Protein AF-A0A1J3JCW3-F1 (afdb_monomer)

Sequence (94 aa):
GGISRRISKVISVMQSFGIQQIITDGGYMQPLHDRQREMRHTFSEDNESHLVGLEEKVKTVVGYLVEEEDTVQVVSITGMGGVGKTTLARQVFN

Foldseek 3Di:
DVVVVVVVVVVVVCVVVVNDDPPDDDDPDPDPVVVVVVVVPDPPPPDPPPDPDCVVVLVVVLVQCPPPDPDDGDDDQDDDPPPCSVVSVVVNPD

Secondary structure (DSSP, 8-state):
-HHHHHHHHHHHHHHHTT-----SSS----SHHHHHHHHT----S--GGG--S-HHHHHHHHHHHHS--SS--------STTSSHHHHHHHHH-

Structure (mmCIF, N/CA/C/O backbone):
data_AF-A0A1J3JCW3-F1
#
_entry.id   AF-A0A1J3JCW3-F1
#
loop_
_atom_site.group_PDB
_atom_site.id
_atom_site.type_symbol
_atom_site.label_atom_id
_atom_site.label_alt_id
_atom_site.label_comp_id
_atom_site.label_asym_id
_atom_site.label_entity_id
_atom_site.label_seq_id
_atom_site.pdbx_PDB_ins_code
_atom_site.Cartn_x
_atom_site.Cartn_y
_atom_site.Cartn_z
_atom_site.occupancy
_atom_site.B_iso_or_equiv
_atom_site.auth_seq_id
_atom_site.auth_comp_id
_atom_site.auth_asym_id
_atom_site.auth_atom_id
_atom_site.pdbx_PDB_model_num
ATOM 1 N N . GLY A 1 1 ? -8.792 -6.077 -55.271 1.00 59.75 1 GLY A N 1
ATOM 2 C CA . GLY A 1 1 ? -8.527 -4.641 -55.022 1.00 59.75 1 GLY A CA 1
ATOM 3 C C . GLY A 1 1 ? -7.262 -4.457 -54.195 1.00 59.75 1 GLY A C 1
ATOM 4 O O . GLY A 1 1 ? -6.918 -5.349 -53.429 1.00 59.75 1 GLY A O 1
ATOM 5 N N . GLY A 1 2 ? -6.546 -3.338 -54.356 1.00 83.56 2 GLY A N 1
ATOM 6 C CA . GLY A 1 2 ? -5.227 -3.108 -53.735 1.00 83.56 2 GLY A CA 1
ATOM 7 C C . GLY A 1 2 ? -5.208 -3.097 -52.198 1.00 83.56 2 GLY A C 1
ATOM 8 O O . GLY A 1 2 ? -4.221 -3.519 -51.604 1.00 83.56 2 GLY A O 1
ATOM 9 N N . ILE A 1 3 ? -6.310 -2.698 -51.554 1.00 87.19 3 ILE A N 1
ATOM 10 C CA . ILE A 1 3 ? -6.433 -2.652 -50.086 1.00 87.19 3 ILE A CA 1
ATOM 11 C C . ILE A 1 3 ? -6.357 -4.055 -49.471 1.00 87.19 3 ILE A C 1
ATOM 13 O O . ILE A 1 3 ? -5.564 -4.283 -48.565 1.00 87.19 3 ILE A O 1
ATOM 17 N N . SER A 1 4 ? -7.101 -5.019 -50.020 1.00 84.69 4 SER A N 1
ATOM 18 C CA . SER A 1 4 ? -7.093 -6.408 -49.537 1.00 84.69 4 SER A CA 1
ATOM 19 C C . SER A 1 4 ? -5.689 -7.025 -49.596 1.00 84.69 4 SER A C 1
ATOM 21 O O . SER A 1 4 ? -5.247 -7.622 -48.622 1.00 84.69 4 SER A O 1
ATOM 23 N N . ARG A 1 5 ? -4.922 -6.766 -50.668 1.00 92.62 5 ARG A N 1
ATOM 24 C CA . ARG A 1 5 ? -3.520 -7.213 -50.772 1.00 92.62 5 ARG A CA 1
ATOM 25 C C . ARG A 1 5 ? -2.624 -6.632 -49.677 1.00 92.62 5 ARG A C 1
ATOM 27 O O . ARG A 1 5 ? -1.771 -7.340 -49.150 1.00 92.62 5 ARG A O 1
ATOM 34 N N . ARG A 1 6 ? -2.803 -5.352 -49.335 1.00 90.62 6 ARG A N 1
ATOM 35 C CA . ARG A 1 6 ? -2.036 -4.703 -48.260 1.00 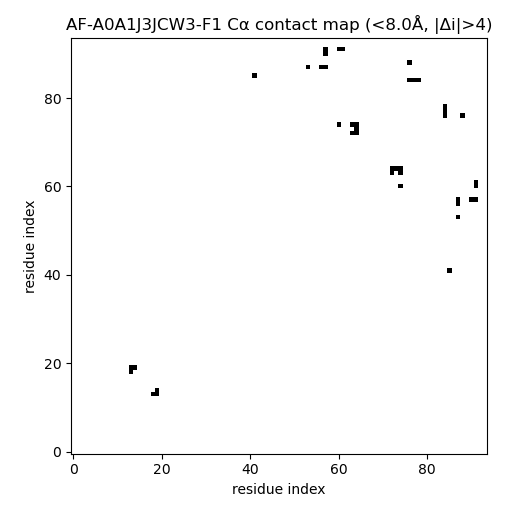90.62 6 ARG A CA 1
ATOM 36 C C . ARG A 1 6 ? -2.384 -5.295 -46.895 1.00 90.62 6 ARG A C 1
ATOM 38 O O . ARG A 1 6 ? -1.470 -5.583 -46.131 1.00 90.62 6 ARG A O 1
ATOM 45 N N . ILE A 1 7 ? -3.669 -5.532 -46.629 1.00 86.56 7 ILE A N 1
ATOM 46 C CA . ILE A 1 7 ? -4.145 -6.139 -45.377 1.00 86.56 7 ILE A CA 1
ATOM 47 C C . ILE A 1 7 ? -3.593 -7.562 -45.222 1.00 86.56 7 ILE A C 1
ATOM 49 O O . ILE A 1 7 ? -2.983 -7.868 -44.200 1.00 86.56 7 ILE A O 1
ATOM 53 N N . SER A 1 8 ? -3.698 -8.404 -46.254 1.00 85.75 8 SER A N 1
ATOM 54 C CA . SER A 1 8 ? -3.155 -9.769 -46.213 1.00 85.75 8 SER A CA 1
ATOM 55 C C . SER A 1 8 ? -1.641 -9.795 -45.981 1.00 85.75 8 SER A C 1
ATOM 57 O O . SER A 1 8 ? -1.149 -10.647 -45.244 1.00 85.75 8 SER A O 1
ATOM 59 N N . LYS A 1 9 ? -0.896 -8.839 -46.559 1.00 92.12 9 LYS A N 1
ATOM 60 C CA . LYS A 1 9 ? 0.554 -8.729 -46.347 1.00 92.12 9 LYS A CA 1
ATOM 61 C C . LYS A 1 9 ? 0.899 -8.404 -44.892 1.00 92.12 9 LYS A C 1
ATOM 63 O O . LYS A 1 9 ? 1.807 -9.016 -44.342 1.00 92.12 9 LYS A O 1
ATOM 68 N N . VAL A 1 10 ? 0.175 -7.476 -44.268 1.00 88.00 10 VAL A N 1
ATOM 69 C CA . VAL A 1 10 ? 0.390 -7.114 -42.857 1.00 88.00 10 VAL A CA 1
ATOM 70 C C . VAL A 1 10 ? 0.080 -8.297 -41.935 1.00 88.00 10 VAL A C 1
ATOM 72 O O . VAL A 1 10 ? 0.899 -8.620 -41.080 1.00 88.00 10 VAL A O 1
ATOM 75 N N . ILE A 1 11 ? -1.035 -9.000 -42.163 1.00 84.38 11 ILE A N 1
ATOM 76 C CA . ILE A 1 11 ? -1.427 -10.175 -41.365 1.00 84.38 11 ILE A CA 1
ATOM 77 C C .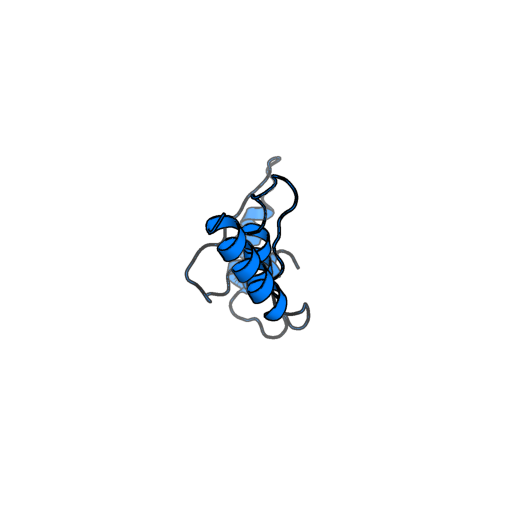 ILE A 1 11 ? -0.350 -11.268 -41.414 1.00 84.38 11 ILE A C 1
ATOM 79 O O . ILE A 1 11 ? 0.034 -11.797 -40.373 1.00 84.38 11 ILE A O 1
ATOM 83 N N . SER A 1 12 ? 0.177 -11.568 -42.605 1.00 84.44 12 SER A N 1
ATOM 84 C CA . SER A 1 12 ? 1.224 -12.582 -42.784 1.00 84.44 12 SER A CA 1
ATOM 85 C C . SER A 1 12 ? 2.516 -12.224 -42.041 1.00 84.44 12 SER A C 1
ATOM 87 O O . SER A 1 12 ? 3.113 -13.081 -41.390 1.00 84.44 12 SER A O 1
ATOM 89 N N . VAL A 1 13 ? 2.918 -10.949 -42.073 1.00 89.25 13 VAL A N 1
ATOM 90 C CA . VAL A 1 13 ? 4.099 -10.476 -41.340 1.00 89.25 13 VAL A CA 1
ATOM 91 C C . VAL A 1 13 ? 3.887 -10.605 -39.831 1.00 89.25 13 VAL A C 1
ATOM 93 O O . VAL A 1 13 ? 4.742 -11.159 -39.145 1.00 89.25 13 VAL A O 1
ATOM 96 N N . MET A 1 14 ? 2.739 -10.175 -39.308 1.00 84.75 14 MET A N 1
ATOM 97 C CA . MET A 1 14 ? 2.427 -10.276 -37.876 1.00 84.75 14 MET A CA 1
ATOM 98 C C . MET A 1 14 ? 2.508 -11.722 -37.366 1.00 84.75 14 MET A C 1
ATOM 100 O O . MET A 1 14 ? 3.099 -11.964 -36.316 1.00 84.75 14 MET A O 1
ATOM 104 N N . GLN A 1 15 ? 2.004 -12.687 -38.143 1.00 79.12 15 GLN A N 1
ATOM 105 C CA . GLN A 1 15 ? 2.107 -14.112 -37.811 1.00 79.12 15 GLN A CA 1
ATOM 106 C C . GLN A 1 15 ? 3.557 -14.607 -37.789 1.00 79.12 15 GLN A C 1
ATOM 108 O O . GLN A 1 15 ? 3.932 -15.334 -36.873 1.00 79.12 15 GLN A O 1
ATOM 113 N N . SER A 1 16 ? 4.386 -14.188 -38.753 1.00 85.94 16 SER A N 1
ATOM 114 C CA . SER A 1 16 ? 5.801 -14.592 -38.804 1.00 85.94 16 SER A CA 1
ATOM 115 C C . SER A 1 16 ? 6.610 -14.121 -37.590 1.00 85.94 16 SER A C 1
ATOM 117 O O . SER A 1 16 ? 7.548 -14.795 -37.178 1.00 85.94 16 SER A O 1
ATOM 119 N N . PHE A 1 17 ? 6.209 -13.002 -36.979 1.00 84.25 17 PHE A N 1
ATOM 120 C CA . PHE A 1 17 ? 6.804 -12.474 -35.751 1.00 84.25 17 PHE A CA 1
ATOM 121 C C . PHE A 1 17 ? 6.150 -13.021 -34.468 1.00 84.25 17 PHE A C 1
ATOM 123 O O . PHE A 1 17 ? 6.456 -12.541 -33.380 1.00 84.25 17 PHE A O 1
ATOM 130 N N . GLY A 1 18 ? 5.242 -13.999 -34.571 1.00 75.88 18 GLY A N 1
ATOM 131 C CA . GLY A 1 18 ? 4.555 -14.585 -33.415 1.00 75.88 18 GLY A CA 1
ATOM 132 C C . GLY A 1 18 ? 3.547 -13.647 -32.742 1.00 75.88 18 GLY A C 1
ATOM 133 O O . GLY A 1 18 ? 3.138 -13.894 -31.609 1.00 75.88 18 GLY A O 1
ATOM 134 N N . ILE A 1 19 ? 3.131 -12.569 -33.416 1.00 78.75 19 ILE A N 1
ATOM 135 C CA . ILE A 1 19 ? 2.154 -11.615 -32.886 1.00 78.75 19 ILE A CA 1
ATOM 136 C C 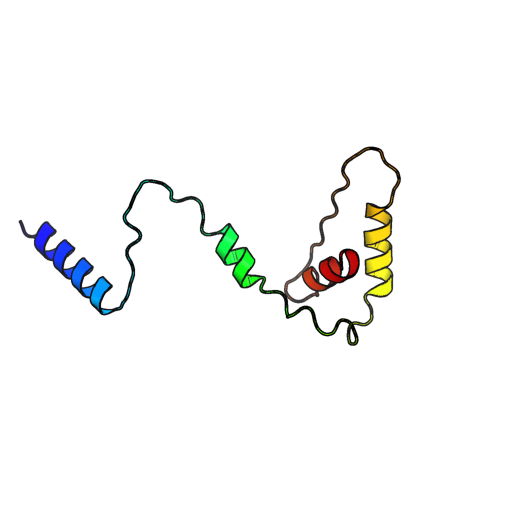. ILE A 1 19 ? 0.761 -12.235 -33.022 1.00 78.75 19 ILE A C 1
ATOM 138 O O . ILE A 1 19 ? 0.184 -12.278 -34.112 1.00 78.75 19 ILE A O 1
ATOM 142 N N . GLN A 1 20 ? 0.215 -12.722 -31.908 1.00 62.53 20 GLN A N 1
ATOM 143 C CA . GLN A 1 20 ? -1.154 -13.231 -31.851 1.00 62.53 20 GLN A CA 1
ATOM 144 C C . GLN A 1 20 ? -2.149 -12.076 -32.021 1.00 62.53 20 GLN A C 1
ATOM 146 O O . GLN A 1 20 ? -2.145 -11.114 -31.254 1.00 62.53 20 GLN A O 1
ATOM 151 N N . GLN A 1 21 ? -3.007 -12.158 -33.039 1.00 60.38 21 GLN A N 1
ATOM 152 C CA . GLN A 1 21 ? -4.118 -11.226 -33.197 1.00 60.38 21 GLN A CA 1
ATOM 153 C C . GLN A 1 21 ? -5.294 -11.721 -32.360 1.00 60.38 21 GLN A C 1
ATOM 155 O O . GLN A 1 21 ? -5.877 -12.760 -32.659 1.00 60.38 21 GLN A O 1
ATOM 160 N N . ILE A 1 22 ? -5.655 -10.964 -31.327 1.00 60.00 22 ILE A N 1
ATOM 161 C CA . ILE A 1 22 ? -6.887 -11.169 -30.565 1.00 60.00 22 ILE A CA 1
ATOM 162 C C . ILE A 1 22 ? -8.038 -10.647 -31.447 1.00 60.00 22 ILE A C 1
ATOM 164 O O . ILE A 1 22 ? -8.534 -9.536 -31.292 1.00 60.00 22 ILE A O 1
ATOM 168 N N . ILE A 1 23 ? -8.422 -11.389 -32.480 1.00 60.88 23 ILE A N 1
ATOM 169 C CA . ILE A 1 23 ? -9.627 -11.074 -33.255 1.00 60.88 23 ILE A CA 1
ATOM 170 C C . ILE A 1 23 ? -10.583 -12.230 -33.071 1.00 60.88 23 ILE A C 1
ATOM 172 O O . ILE A 1 23 ? -10.694 -13.093 -33.930 1.00 60.88 23 ILE A O 1
ATOM 176 N N . THR A 1 24 ? -11.281 -12.209 -31.944 1.00 47.22 24 THR A N 1
ATOM 177 C CA . THR A 1 24 ? -12.578 -12.861 -31.801 1.00 47.22 24 THR A CA 1
ATOM 178 C C . THR A 1 24 ? -13.343 -12.152 -30.696 1.00 47.22 24 THR A C 1
ATOM 180 O O . THR A 1 24 ? -12.981 -12.227 -29.529 1.00 47.22 24 THR A O 1
ATOM 183 N N . ASP A 1 25 ? -14.394 -11.470 -31.140 1.00 45.03 25 ASP A N 1
ATOM 184 C CA . ASP A 1 25 ? -15.610 -11.174 -30.392 1.00 45.03 25 ASP A CA 1
ATOM 185 C C . ASP A 1 25 ? -15.540 -10.091 -29.303 1.00 45.03 25 ASP A C 1
ATOM 187 O O . ASP A 1 25 ? -15.393 -10.369 -28.122 1.00 45.03 25 ASP A O 1
ATOM 191 N N . GLY A 1 26 ? -15.668 -8.824 -29.725 1.00 47.56 26 GLY A N 1
ATOM 192 C CA . GLY A 1 26 ? -16.477 -7.799 -29.038 1.00 47.56 26 GLY A CA 1
ATOM 193 C C . GLY A 1 26 ? -16.231 -7.443 -27.561 1.00 47.56 26 GLY A C 1
ATOM 194 O O . GLY A 1 26 ? -16.972 -6.617 -27.038 1.00 47.56 26 GLY A O 1
ATOM 195 N N . GLY A 1 27 ? -15.228 -7.998 -26.882 1.00 45.59 27 GLY A N 1
ATOM 196 C CA . GLY A 1 27 ? -15.059 -7.906 -25.428 1.00 45.59 27 GLY A CA 1
ATOM 197 C C . GLY A 1 27 ? -13.739 -7.269 -25.001 1.00 45.59 27 GLY A C 1
ATOM 198 O O . GLY A 1 27 ? -12.974 -7.865 -24.252 1.00 45.59 27 GLY A O 1
ATOM 199 N N . TYR A 1 28 ? -13.432 -6.058 -25.468 1.00 52.75 28 TYR A N 1
ATOM 200 C CA . TYR A 1 28 ? -12.228 -5.337 -25.041 1.00 52.75 28 TYR A CA 1
ATOM 201 C C . TYR A 1 28 ? -12.505 -4.365 -23.900 1.00 52.75 28 TYR A C 1
ATOM 203 O O . TYR A 1 28 ? -12.585 -3.163 -24.121 1.00 52.75 28 TYR A O 1
ATOM 211 N N . MET A 1 29 ? -12.584 -4.890 -22.676 1.00 50.50 29 MET A N 1
ATOM 212 C CA . MET A 1 29 ? -12.418 -4.109 -21.440 1.00 50.50 29 MET A CA 1
ATOM 213 C C . MET A 1 29 ? -11.789 -4.943 -20.298 1.00 50.50 29 MET A C 1
ATOM 215 O O . MET A 1 29 ? -12.101 -4.718 -19.139 1.00 50.50 29 MET A O 1
ATOM 219 N N . GLN A 1 30 ? -10.894 -5.906 -20.567 1.00 55.97 30 GLN A N 1
ATOM 220 C CA . GLN A 1 30 ? -10.176 -6.634 -19.493 1.00 55.97 30 GLN A CA 1
ATOM 221 C C . GLN A 1 30 ? -8.681 -6.948 -19.769 1.00 55.97 30 GLN A C 1
ATOM 223 O O . GLN A 1 30 ? -8.299 -8.109 -19.735 1.00 55.97 30 GLN A O 1
ATOM 228 N N . PRO A 1 31 ? -7.780 -5.964 -20.003 1.00 53.41 31 PRO A N 1
ATOM 229 C CA . PRO A 1 31 ? -6.352 -6.255 -19.775 1.00 53.41 31 PRO A CA 1
ATOM 230 C C . PRO A 1 31 ? -5.575 -5.222 -18.948 1.00 53.41 31 PRO A C 1
ATOM 232 O O . PRO A 1 31 ? -4.425 -5.476 -18.596 1.00 53.41 31 PRO A O 1
ATOM 235 N N . LEU A 1 32 ? -6.144 -4.060 -18.606 1.00 54.22 32 LEU A N 1
ATOM 236 C CA . LEU A 1 32 ? -5.410 -3.080 -17.791 1.00 54.22 32 LEU A CA 1
ATOM 237 C C . LEU A 1 32 ? -5.278 -3.530 -16.331 1.00 54.22 32 LEU A C 1
ATOM 239 O O . LEU A 1 32 ? -4.215 -3.367 -15.735 1.00 54.22 32 LEU A O 1
ATOM 243 N N . HIS A 1 33 ? -6.329 -4.124 -15.766 1.00 55.25 33 HIS A N 1
ATOM 244 C CA . HIS A 1 33 ? -6.324 -4.562 -14.371 1.00 55.25 33 HIS A CA 1
ATOM 245 C C . HIS A 1 33 ? -5.445 -5.796 -14.145 1.00 55.25 33 HIS A C 1
ATOM 247 O O . HIS A 1 33 ? -4.682 -5.816 -13.178 1.00 55.25 33 HIS A O 1
ATOM 253 N N . ASP A 1 34 ? -5.486 -6.775 -15.050 1.00 53.94 34 ASP A N 1
ATOM 254 C CA . ASP A 1 34 ? -4.698 -8.004 -14.907 1.00 53.94 34 ASP A CA 1
ATOM 255 C C . ASP A 1 34 ? -3.209 -7.746 -15.128 1.00 53.94 34 ASP A C 1
ATOM 257 O O . ASP A 1 34 ? -2.391 -8.155 -14.306 1.00 53.94 34 ASP A O 1
ATOM 261 N N . ARG A 1 35 ? -2.847 -6.918 -16.120 1.00 56.59 35 ARG A N 1
ATOM 262 C CA . ARG A 1 35 ? -1.451 -6.496 -16.313 1.00 56.59 35 ARG A CA 1
ATOM 263 C C . ARG A 1 35 ? -0.926 -5.688 -15.122 1.00 56.59 35 ARG A C 1
ATOM 265 O O . ARG A 1 35 ? 0.235 -5.817 -14.748 1.00 56.59 35 ARG A O 1
ATOM 272 N N . GLN A 1 36 ? -1.761 -4.856 -14.491 1.00 60.41 36 GLN A N 1
ATOM 273 C CA . GLN A 1 36 ? -1.376 -4.171 -13.253 1.00 60.41 36 GLN A CA 1
ATOM 274 C C . GLN A 1 36 ? -1.182 -5.137 -12.078 1.00 60.41 36 GLN A C 1
ATOM 276 O O . GLN A 1 36 ? -0.302 -4.888 -11.256 1.00 60.41 36 GLN A O 1
ATOM 281 N N . ARG A 1 37 ? -1.986 -6.205 -11.970 1.00 59.59 37 ARG A N 1
ATOM 282 C CA . ARG A 1 37 ? -1.799 -7.250 -10.950 1.00 59.59 37 ARG A CA 1
ATOM 283 C C . ARG A 1 37 ? -0.506 -8.032 -11.189 1.00 59.59 37 ARG A C 1
ATOM 285 O O . ARG A 1 37 ? 0.253 -8.185 -10.242 1.00 59.59 37 ARG A O 1
ATOM 292 N N . GLU A 1 38 ? -0.204 -8.409 -12.430 1.00 59.03 38 GLU A N 1
ATOM 293 C CA . GLU A 1 38 ? 1.071 -9.051 -12.792 1.00 59.03 38 GLU A CA 1
ATOM 294 C C . GLU A 1 38 ? 2.285 -8.147 -12.533 1.00 59.03 38 GLU A C 1
ATOM 296 O O . GLU A 1 38 ? 3.287 -8.604 -11.992 1.00 59.03 38 GLU A O 1
ATOM 301 N N . MET A 1 39 ? 2.205 -6.844 -12.834 1.00 60.09 39 MET A N 1
ATOM 302 C CA . MET A 1 39 ? 3.274 -5.893 -12.478 1.00 60.09 39 MET A CA 1
ATOM 303 C C . MET A 1 39 ? 3.455 -5.735 -10.962 1.00 60.09 39 MET A C 1
ATOM 305 O O . MET A 1 39 ? 4.524 -5.335 -10.507 1.00 60.09 39 MET A O 1
ATOM 309 N N . ARG A 1 40 ? 2.418 -6.038 -10.173 1.00 60.28 40 ARG A N 1
ATOM 310 C CA . ARG A 1 40 ? 2.490 -6.144 -8.712 1.00 60.28 40 ARG A CA 1
ATOM 311 C C . ARG A 1 40 ? 2.826 -7.569 -8.275 1.00 60.28 40 ARG A C 1
ATOM 313 O O . ARG A 1 40 ? 2.364 -7.968 -7.212 1.00 60.28 40 ARG A O 1
ATOM 320 N N . HIS A 1 41 ? 3.611 -8.320 -9.052 1.00 56.03 41 HIS A N 1
ATOM 321 C CA . HIS A 1 41 ? 4.206 -9.574 -8.595 1.00 56.03 41 HIS A CA 1
ATOM 322 C C . HIS A 1 41 ? 4.851 -9.332 -7.225 1.00 56.03 41 HIS A C 1
ATOM 324 O O . HIS A 1 41 ? 5.889 -8.680 -7.104 1.00 56.03 41 HIS A O 1
ATOM 330 N N . THR A 1 42 ? 4.185 -9.779 -6.167 1.00 58.44 42 THR A N 1
ATOM 331 C CA . THR A 1 42 ? 4.731 -9.718 -4.823 1.00 58.44 42 THR A CA 1
ATOM 332 C C . THR A 1 42 ? 5.668 -10.903 -4.680 1.00 58.44 42 THR A C 1
ATOM 334 O O . THR A 1 42 ? 5.321 -12.011 -5.080 1.00 58.44 42 THR A O 1
ATOM 337 N N . PHE A 1 43 ? 6.868 -10.654 -4.157 1.00 56.00 43 PHE A N 1
ATOM 338 C CA . PHE A 1 43 ? 7.882 -11.673 -3.877 1.00 56.00 43 PHE A CA 1
ATOM 339 C C . PHE A 1 43 ? 7.264 -12.906 -3.185 1.00 56.00 43 PHE A C 1
ATOM 341 O O . PHE A 1 43 ? 6.278 -12.764 -2.457 1.00 56.00 43 PHE A O 1
ATOM 348 N N . SER A 1 44 ? 7.815 -14.098 -3.429 1.00 57.25 44 SER A N 1
ATOM 349 C CA . SER A 1 44 ? 7.397 -15.369 -2.810 1.00 57.25 44 SER A CA 1
ATOM 350 C C . SER A 1 44 ? 7.142 -15.235 -1.300 1.00 57.25 44 SER A C 1
ATOM 352 O O . SER A 1 44 ? 7.753 -14.389 -0.654 1.00 57.25 44 SER A O 1
ATOM 354 N N . GLU A 1 45 ? 6.234 -16.048 -0.745 1.00 58.59 45 GLU A N 1
ATOM 355 C CA . GLU A 1 45 ? 5.838 -16.061 0.684 1.00 58.59 45 GLU A CA 1
ATOM 356 C C . GLU A 1 45 ? 7.001 -16.181 1.679 1.00 58.59 45 GLU A C 1
ATOM 358 O O . GLU A 1 45 ? 6.843 -15.850 2.848 1.00 58.59 45 GLU A O 1
ATOM 363 N N . ASP A 1 46 ? 8.179 -16.601 1.227 1.00 57.12 46 ASP A N 1
ATOM 364 C CA . ASP A 1 46 ? 9.309 -16.860 2.100 1.00 57.12 46 ASP A CA 1
ATOM 365 C C . ASP A 1 46 ? 10.160 -15.614 2.388 1.00 57.12 46 ASP A C 1
ATOM 367 O O . ASP A 1 46 ? 10.851 -15.087 1.508 1.00 57.12 46 ASP A O 1
ATOM 371 N N . ASN A 1 47 ? 10.185 -15.265 3.681 1.00 58.47 47 ASN A N 1
ATOM 372 C CA . ASN A 1 47 ? 11.083 -14.363 4.421 1.00 58.47 47 ASN A CA 1
ATOM 373 C C . ASN A 1 47 ? 10.521 -12.989 4.828 1.00 58.47 47 ASN A C 1
ATOM 375 O O . ASN A 1 47 ? 11.056 -11.941 4.464 1.00 58.47 47 ASN A O 1
ATOM 379 N N . GLU A 1 48 ? 9.539 -12.995 5.733 1.00 60.94 48 GLU A N 1
ATOM 380 C CA . GLU A 1 48 ? 9.247 -11.845 6.610 1.00 60.94 48 GLU A CA 1
ATOM 381 C C . GLU A 1 48 ? 10.334 -11.591 7.674 1.00 60.94 48 GLU A C 1
ATOM 383 O O . GLU A 1 48 ? 10.364 -10.534 8.296 1.00 60.94 48 GLU A O 1
ATOM 388 N N . SER A 1 49 ? 11.279 -12.521 7.842 1.00 62.94 49 SER A N 1
ATOM 389 C CA . SER A 1 49 ? 12.343 -12.492 8.858 1.00 62.94 49 SER A CA 1
ATOM 390 C C . SER A 1 49 ? 13.327 -11.318 8.755 1.00 62.94 49 SER A C 1
ATOM 392 O O . SER A 1 49 ? 14.074 -11.072 9.699 1.00 62.94 49 SER A O 1
ATOM 394 N N . HIS A 1 50 ? 13.339 -10.585 7.638 1.00 67.69 50 HIS A N 1
ATOM 395 C CA . HIS A 1 50 ? 14.239 -9.447 7.411 1.00 67.69 50 HIS A CA 1
ATOM 396 C C . HIS A 1 50 ? 13.521 -8.090 7.374 1.00 67.69 50 HIS A C 1
ATOM 398 O O . HIS A 1 50 ? 14.148 -7.078 7.052 1.00 67.69 50 HIS A O 1
ATOM 404 N N . LEU A 1 51 ? 12.216 -8.042 7.661 1.00 73.81 51 LEU A N 1
ATOM 405 C CA . LEU A 1 51 ? 11.478 -6.785 7.676 1.00 73.81 51 LEU A CA 1
ATOM 406 C C . LEU A 1 51 ? 11.598 -6.110 9.046 1.00 73.81 51 LEU A C 1
ATOM 408 O O . LEU A 1 51 ? 11.310 -6.717 10.069 1.00 73.81 51 LEU A O 1
ATOM 412 N N . VAL A 1 52 ? 12.021 -4.847 9.059 1.00 82.38 52 VAL A N 1
ATOM 413 C CA . VAL A 1 52 ? 12.206 -4.050 10.281 1.00 82.38 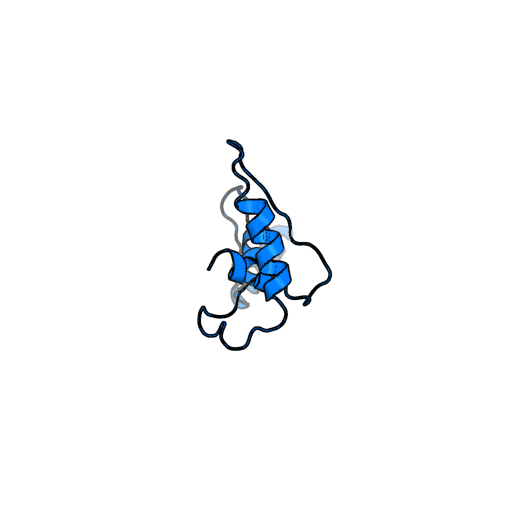52 VAL A CA 1
ATOM 414 C C . VAL A 1 52 ? 11.609 -2.656 10.106 1.00 82.38 52 VAL A C 1
ATOM 416 O O . VAL A 1 52 ? 11.556 -2.137 8.985 1.00 82.38 52 VAL A O 1
ATOM 419 N N . GLY A 1 53 ? 11.186 -2.022 11.200 1.00 85.00 53 GLY A N 1
ATOM 420 C CA . GLY A 1 53 ? 10.720 -0.627 11.192 1.00 85.00 53 GLY A CA 1
ATOM 421 C C . GLY A 1 53 ? 9.298 -0.445 10.654 1.00 85.00 53 GLY A C 1
ATOM 422 O O . GLY A 1 53 ? 8.928 0.645 10.203 1.00 85.00 53 GLY A O 1
ATOM 423 N N . LEU A 1 54 ? 8.509 -1.519 10.657 1.00 86.94 54 LEU A N 1
ATOM 424 C CA . LEU A 1 54 ? 7.110 -1.523 10.236 1.00 86.94 54 LEU A CA 1
ATOM 425 C C . LEU A 1 54 ? 6.138 -1.766 11.401 1.00 86.94 54 LEU A C 1
ATOM 427 O O . LEU A 1 54 ? 4.933 -1.611 11.237 1.00 86.94 54 LEU A O 1
ATOM 431 N N . GLU A 1 55 ? 6.648 -2.085 12.583 1.00 88.75 55 GLU A N 1
ATOM 432 C CA . GLU A 1 55 ? 5.890 -2.555 13.742 1.00 88.75 55 GLU A CA 1
ATOM 433 C C . GLU A 1 55 ? 4.815 -1.540 14.159 1.00 88.75 55 GLU A C 1
ATOM 435 O O . GLU A 1 55 ? 3.647 -1.887 14.337 1.00 88.75 55 GLU A O 1
ATOM 440 N N . GLU A 1 56 ? 5.184 -0.258 14.235 1.00 89.62 56 GLU A N 1
ATOM 441 C CA . GLU A 1 56 ? 4.248 0.823 14.558 1.00 89.62 56 GLU A CA 1
ATOM 442 C C . GLU A 1 56 ? 3.181 0.993 13.468 1.00 89.62 56 GLU A C 1
ATOM 444 O O . GLU A 1 56 ? 1.995 1.112 13.771 1.00 89.62 56 GLU A O 1
ATOM 449 N N . LYS A 1 57 ? 3.579 0.931 12.191 1.00 89.50 57 LYS A N 1
ATOM 450 C CA . LYS A 1 57 ? 2.657 1.090 11.057 1.00 89.50 57 LYS A CA 1
ATOM 451 C C . LYS A 1 57 ? 1.662 -0.062 10.967 1.00 89.50 57 LYS A C 1
ATOM 453 O O . LYS A 1 57 ? 0.494 0.185 10.683 1.00 89.50 57 LYS A O 1
ATOM 458 N N . VAL A 1 58 ? 2.102 -1.294 11.226 1.00 90.06 58 VAL A N 1
ATOM 459 C CA . VAL A 1 58 ? 1.219 -2.467 11.313 1.00 90.06 58 VAL A CA 1
ATOM 460 C C . VAL A 1 58 ? 0.207 -2.254 12.429 1.00 90.06 58 VAL A C 1
ATOM 462 O O . VAL A 1 58 ? -0.991 -2.351 12.180 1.00 90.06 58 VAL A O 1
ATOM 465 N N . LYS A 1 59 ? 0.662 -1.869 13.628 1.00 90.25 59 LYS A N 1
ATOM 466 C CA . LYS A 1 59 ? -0.228 -1.611 14.767 1.00 90.25 59 LYS A CA 1
ATOM 467 C C . LYS A 1 59 ? -1.282 -0.548 14.450 1.00 90.25 59 LYS A C 1
ATOM 469 O O . LYS A 1 59 ? -2.441 -0.726 14.812 1.00 90.25 59 LYS A O 1
ATOM 474 N N . THR A 1 60 ? -0.902 0.530 13.768 1.00 91.56 60 THR A N 1
ATOM 475 C CA . THR A 1 60 ? -1.844 1.570 13.334 1.00 91.56 60 THR A CA 1
ATOM 476 C C . THR A 1 60 ? -2.899 1.019 12.377 1.00 91.56 60 THR A C 1
ATOM 478 O O . THR A 1 60 ? -4.085 1.249 12.592 1.00 91.56 60 THR A O 1
ATOM 481 N N . VAL A 1 61 ? -2.491 0.278 11.341 1.00 90.69 61 VAL A N 1
ATOM 482 C CA . VAL A 1 61 ? -3.437 -0.264 10.350 1.00 90.69 61 VAL A CA 1
ATOM 483 C C . VAL A 1 61 ? -4.355 -1.316 10.974 1.00 90.69 61 VAL A C 1
ATOM 485 O O . VAL A 1 61 ? -5.550 -1.288 10.711 1.00 90.69 61 VAL A O 1
ATOM 488 N N . VAL A 1 62 ? -3.831 -2.198 11.829 1.00 89.62 62 VAL A N 1
ATOM 489 C CA . VAL A 1 62 ? -4.639 -3.179 12.571 1.00 89.62 62 VAL A CA 1
ATOM 490 C C . VAL A 1 62 ? -5.623 -2.476 13.504 1.00 89.62 62 VAL A C 1
ATOM 492 O O . VAL A 1 62 ? -6.780 -2.870 13.564 1.00 89.62 62 VAL A O 1
ATOM 495 N N . GLY A 1 63 ? -5.201 -1.401 14.177 1.00 89.12 63 GLY A N 1
ATOM 496 C CA . GLY A 1 63 ? -6.094 -0.579 14.994 1.00 89.12 63 GLY A CA 1
ATOM 497 C C . GLY A 1 63 ? -7.318 -0.099 14.213 1.00 89.12 63 GLY A C 1
ATOM 498 O O . GLY A 1 63 ? -8.430 -0.278 14.684 1.00 89.12 63 GLY A O 1
ATOM 499 N N . TYR A 1 64 ? -7.123 0.396 12.988 1.00 87.88 64 TYR A N 1
ATO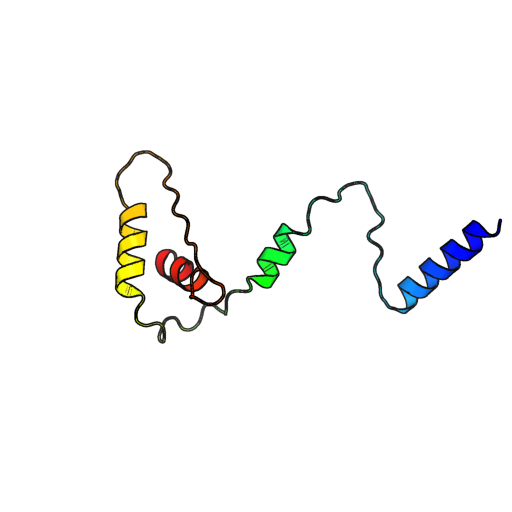M 500 C CA . TYR A 1 64 ? -8.219 0.829 12.111 1.00 87.88 64 TYR A CA 1
ATOM 501 C C . TYR A 1 64 ? -9.096 -0.294 11.548 1.00 87.88 64 TYR A C 1
ATOM 503 O O . TYR A 1 64 ? -10.101 0.026 10.929 1.00 87.88 64 TYR A O 1
ATOM 511 N N . LEU A 1 65 ? -8.681 -1.561 11.649 1.00 86.81 65 LEU A N 1
ATOM 512 C CA . LEU A 1 65 ? -9.404 -2.718 11.099 1.00 86.81 65 LEU A CA 1
ATOM 513 C C . LEU A 1 65 ? -10.126 -3.546 12.172 1.00 86.81 65 LEU A C 1
ATOM 515 O O . LEU A 1 65 ? -10.968 -4.376 11.839 1.00 86.81 65 LEU A O 1
ATOM 519 N N . VAL A 1 66 ? -9.732 -3.391 13.437 1.00 84.06 66 VAL A N 1
ATOM 520 C CA . VAL A 1 66 ? -10.243 -4.168 14.580 1.00 84.06 66 VAL A CA 1
ATOM 521 C C . VAL A 1 66 ? -11.238 -3.351 15.411 1.00 84.06 66 VAL A C 1
ATOM 523 O O . VAL A 1 66 ? -11.804 -3.866 16.371 1.00 84.06 66 VAL A O 1
ATOM 526 N N . GLU A 1 67 ? -11.487 -2.087 15.057 1.00 76.06 67 GLU A N 1
ATOM 527 C CA . GLU A 1 67 ? -12.549 -1.304 15.691 1.00 76.06 67 GLU A CA 1
ATOM 528 C C . GLU A 1 67 ? -13.893 -2.042 15.538 1.00 76.06 67 GLU A C 1
ATOM 530 O O . GLU A 1 67 ? -14.284 -2.411 14.433 1.00 76.06 67 GLU A O 1
ATOM 535 N N . GLU A 1 68 ? -14.580 -2.308 16.656 1.00 66.56 68 GLU A N 1
ATOM 536 C CA . GLU A 1 68 ? -15.859 -3.036 16.711 1.00 66.56 68 GLU A CA 1
ATOM 537 C C . GLU A 1 68 ? -17.016 -2.151 16.216 1.00 66.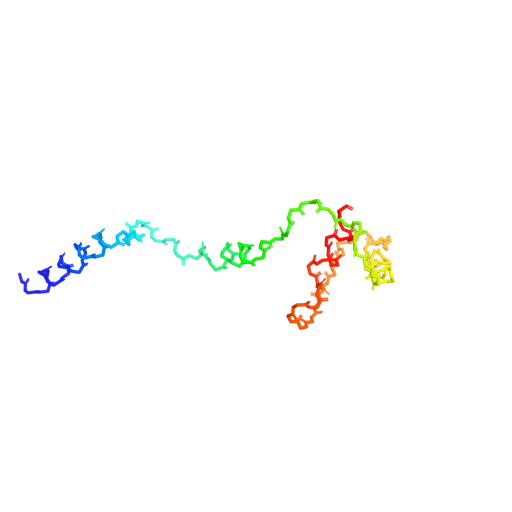56 68 GLU A C 1
ATOM 539 O O . GLU A 1 68 ? -17.922 -1.789 16.965 1.00 66.56 68 GLU A O 1
ATOM 544 N N . GLU A 1 69 ? -16.980 -1.760 14.946 1.00 68.38 69 GLU A N 1
ATOM 545 C CA . GLU A 1 69 ? -18.154 -1.225 14.265 1.00 68.38 69 GLU A CA 1
ATOM 546 C C . GLU A 1 69 ? -18.811 -2.339 13.446 1.00 68.38 69 GLU A C 1
ATOM 548 O O . GLU A 1 69 ? -18.140 -3.057 12.709 1.00 68.38 69 GLU A O 1
ATOM 553 N N . ASP A 1 70 ? -20.142 -2.440 13.499 1.00 73.81 70 ASP A N 1
ATOM 554 C CA . ASP A 1 70 ? -20.948 -3.384 12.702 1.00 73.81 70 ASP A CA 1
ATOM 555 C C . ASP A 1 70 ? -20.919 -3.083 11.179 1.00 73.81 70 ASP A C 1
ATOM 557 O O . ASP A 1 70 ? -21.807 -3.491 10.423 1.00 73.81 70 ASP A O 1
ATOM 561 N N . THR A 1 71 ? -19.926 -2.326 10.701 1.00 80.25 71 THR A N 1
ATOM 562 C CA . THR A 1 71 ? -19.820 -1.834 9.327 1.00 80.25 71 THR A CA 1
ATOM 563 C C . THR A 1 71 ? -18.519 -2.275 8.658 1.00 80.25 71 THR A C 1
ATOM 565 O O . THR A 1 71 ? -17.525 -2.604 9.297 1.00 80.25 71 THR A O 1
ATOM 568 N N . VAL A 1 72 ? -18.527 -2.315 7.323 1.00 81.75 72 VAL A N 1
ATOM 569 C CA . VAL A 1 72 ? -17.342 -2.680 6.538 1.00 81.75 72 VAL A CA 1
ATOM 570 C C . VAL A 1 72 ? -16.305 -1.557 6.617 1.00 81.75 72 VAL A C 1
ATOM 572 O O . VAL A 1 72 ? -16.532 -0.470 6.086 1.00 81.75 72 VAL A O 1
ATOM 575 N N . GLN A 1 73 ? -15.142 -1.846 7.201 1.00 85.19 73 GLN A N 1
ATOM 576 C CA . GLN A 1 73 ? -14.015 -0.915 7.277 1.00 85.19 73 GLN A CA 1
ATOM 577 C C . GLN A 1 73 ? -13.101 -1.031 6.055 1.00 85.19 73 GLN A C 1
ATOM 579 O O . GLN A 1 73 ? -12.758 -2.122 5.594 1.00 85.19 73 GLN A O 1
ATOM 584 N N . VAL A 1 74 ? -12.693 0.120 5.515 1.00 87.94 74 VAL A N 1
ATOM 585 C CA . VAL A 1 74 ? -11.808 0.206 4.347 1.00 87.94 74 VAL A CA 1
ATOM 586 C C . VAL A 1 74 ? -10.647 1.143 4.656 1.00 87.94 74 VAL A C 1
ATOM 588 O O . VAL A 1 74 ? -10.843 2.337 4.869 1.00 87.94 74 VAL A O 1
ATOM 591 N N . VAL A 1 75 ? -9.423 0.612 4.598 1.00 89.12 75 VAL A N 1
ATOM 592 C CA . VAL A 1 75 ? -8.183 1.372 4.811 1.00 89.12 75 VAL A CA 1
ATOM 593 C C . VAL A 1 75 ? -7.378 1.432 3.511 1.00 89.12 75 VAL A C 1
ATOM 595 O O . VAL A 1 75 ? -7.099 0.410 2.885 1.00 89.12 75 VAL A O 1
ATOM 598 N N . SER A 1 76 ? -6.979 2.639 3.097 1.00 91.00 76 SER A N 1
ATOM 599 C CA . SER A 1 76 ? -6.155 2.862 1.901 1.00 91.00 76 SER A CA 1
ATOM 600 C C . SER A 1 76 ? -4.709 3.197 2.271 1.00 91.00 76 SER A C 1
ATOM 602 O O . SER A 1 76 ? -4.456 4.139 3.020 1.00 91.00 76 SER A O 1
ATOM 604 N N . ILE A 1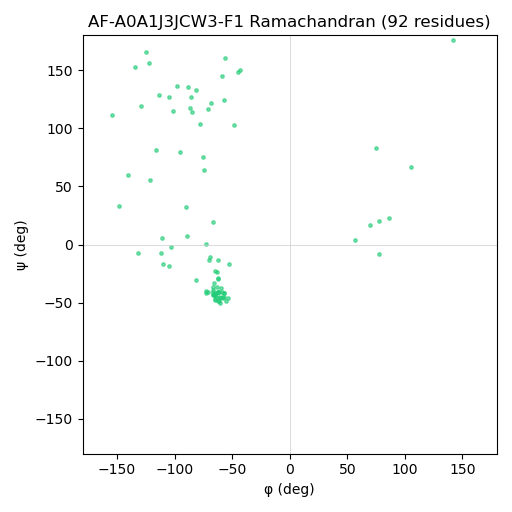 77 ? -3.744 2.464 1.703 1.00 91.31 77 ILE A N 1
ATOM 605 C CA . ILE A 1 77 ? -2.306 2.707 1.893 1.00 91.31 77 ILE A CA 1
ATOM 606 C C . ILE A 1 77 ? -1.756 3.442 0.664 1.00 91.31 77 ILE A C 1
ATOM 608 O O . ILE A 1 77 ? -1.699 2.891 -0.438 1.00 91.31 77 ILE A O 1
ATOM 612 N N . THR A 1 78 ? -1.301 4.684 0.848 1.00 91.94 78 THR A N 1
ATOM 613 C CA . THR A 1 78 ? -0.837 5.567 -0.239 1.00 91.94 78 THR A CA 1
ATOM 614 C C . THR A 1 78 ? 0.590 6.081 -0.005 1.00 91.94 78 THR A C 1
ATOM 616 O O . THR A 1 78 ? 1.162 5.897 1.065 1.00 91.94 78 THR A O 1
ATOM 619 N N . GLY A 1 79 ? 1.228 6.639 -1.045 1.00 92.06 79 GLY A N 1
ATOM 620 C CA . GLY A 1 79 ? 2.609 7.143 -0.984 1.00 92.06 79 GLY A CA 1
ATOM 621 C C . GLY A 1 79 ? 3.427 6.877 -2.252 1.00 92.06 79 GLY A C 1
ATOM 622 O O . GLY A 1 79 ? 2.969 6.190 -3.170 1.00 92.06 79 GLY A O 1
ATOM 623 N N . MET A 1 80 ? 4.661 7.388 -2.290 1.00 95.00 80 MET A N 1
ATOM 624 C CA . MET A 1 80 ? 5.585 7.261 -3.430 1.00 95.00 80 MET A CA 1
ATOM 625 C C . MET A 1 80 ? 5.862 5.801 -3.836 1.00 95.00 80 MET A C 1
ATOM 627 O 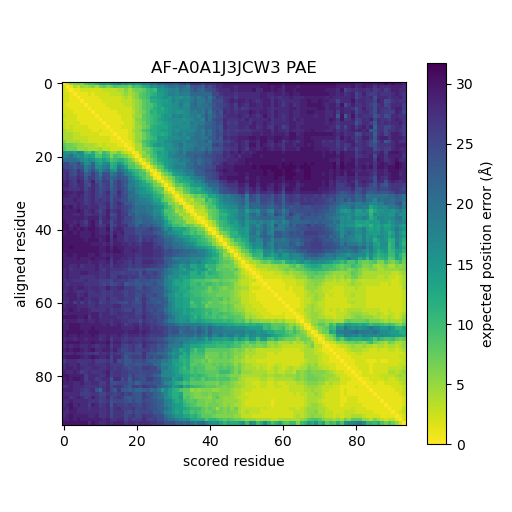O . MET A 1 80 ? 5.645 4.858 -3.066 1.00 95.00 80 MET A O 1
ATOM 631 N N . GLY A 1 81 ? 6.336 5.591 -5.066 1.00 90.25 81 GLY A N 1
ATOM 632 C CA . GLY A 1 81 ? 6.812 4.280 -5.522 1.00 90.25 81 GLY A CA 1
ATOM 633 C C . GLY A 1 81 ? 7.964 3.762 -4.649 1.00 90.25 81 GLY A C 1
ATOM 634 O O . GLY A 1 81 ? 8.758 4.547 -4.149 1.00 90.25 81 GLY A O 1
ATOM 635 N N . GLY A 1 82 ? 8.036 2.448 -4.421 1.00 86.50 82 GLY A N 1
ATOM 636 C CA . GLY A 1 82 ? 9.144 1.819 -3.684 1.00 86.50 82 GLY A CA 1
ATOM 637 C C . GLY A 1 82 ? 9.129 1.952 -2.153 1.00 86.50 82 GLY A C 1
ATOM 638 O O . GLY A 1 82 ? 9.892 1.262 -1.496 1.00 86.50 82 GLY A O 1
ATOM 639 N N . VAL A 1 83 ? 8.231 2.745 -1.553 1.00 89.19 83 VAL A N 1
ATOM 640 C CA . VAL A 1 83 ? 8.195 2.975 -0.085 1.00 89.19 83 VAL A CA 1
ATOM 641 C C . VAL A 1 83 ? 7.690 1.780 0.755 1.00 89.19 83 VAL A C 1
ATOM 643 O O . VAL A 1 83 ? 7.565 1.883 1.969 1.00 89.19 83 VAL A O 1
ATOM 646 N N . GLY A 1 84 ? 7.348 0.651 0.126 1.00 87.94 84 GLY A N 1
ATOM 647 C CA . GLY A 1 84 ? 6.912 -0.555 0.845 1.00 87.94 84 GLY A CA 1
ATOM 648 C C . GLY A 1 84 ? 5.418 -0.634 1.190 1.00 87.94 84 GLY A C 1
ATOM 649 O O . GLY A 1 84 ? 5.046 -1.382 2.083 1.00 87.94 84 GLY A O 1
ATOM 650 N N . LYS A 1 85 ? 4.531 0.084 0.483 1.00 92.06 85 LYS A N 1
ATOM 651 C CA . LYS A 1 85 ? 3.064 0.030 0.714 1.00 92.06 85 LYS A CA 1
ATOM 652 C C . LYS A 1 85 ? 2.490 -1.384 0.630 1.00 92.06 85 LYS A C 1
ATOM 654 O O . LYS A 1 85 ? 1.762 -1.813 1.514 1.00 92.06 85 LYS A O 1
ATOM 659 N N . THR A 1 86 ? 2.837 -2.109 -0.434 1.00 87.81 86 THR A N 1
ATOM 660 C CA . THR A 1 86 ? 2.402 -3.498 -0.628 1.00 87.81 86 THR A CA 1
ATOM 661 C C . THR A 1 86 ? 3.005 -4.418 0.433 1.00 87.81 86 THR A C 1
ATOM 663 O O . THR A 1 86 ? 2.350 -5.357 0.863 1.00 87.81 86 THR A O 1
ATOM 666 N N . THR A 1 87 ? 4.225 -4.125 0.895 1.00 87.69 87 THR A N 1
ATOM 667 C CA . THR A 1 87 ? 4.880 -4.854 1.988 1.00 87.69 87 THR A CA 1
ATOM 668 C C . THR A 1 87 ? 4.142 -4.658 3.312 1.00 87.69 87 THR A C 1
ATOM 670 O O . THR A 1 87 ? 3.894 -5.635 4.006 1.00 87.69 87 THR A O 1
ATOM 673 N N . LEU A 1 88 ? 3.719 -3.424 3.620 1.00 89.62 88 LEU A N 1
ATOM 674 C CA . LEU A 1 88 ? 2.887 -3.128 4.790 1.00 89.62 88 LEU A CA 1
ATOM 675 C C . LEU A 1 88 ? 1.542 -3.848 4.736 1.00 89.62 88 LEU A C 1
ATOM 677 O O . LEU A 1 88 ? 1.142 -4.447 5.724 1.00 89.62 88 LEU A O 1
ATOM 681 N N . ALA A 1 89 ? 0.869 -3.825 3.583 1.00 89.50 89 ALA A N 1
ATOM 682 C CA . ALA A 1 89 ? -0.391 -4.543 3.414 1.00 89.50 89 ALA A CA 1
ATOM 683 C C . ALA A 1 89 ? -0.227 -6.043 3.702 1.00 89.50 89 ALA A C 1
ATOM 685 O O . ALA A 1 89 ? -1.024 -6.606 4.438 1.00 89.50 89 ALA A O 1
ATOM 686 N N . ARG A 1 90 ? 0.826 -6.683 3.176 1.00 84.75 90 ARG A N 1
ATOM 687 C CA . ARG A 1 90 ? 1.075 -8.112 3.425 1.00 84.75 90 ARG A CA 1
ATOM 688 C C . ARG A 1 90 ? 1.271 -8.418 4.906 1.00 84.75 90 ARG A C 1
ATOM 690 O O . ARG A 1 90 ? 0.611 -9.306 5.403 1.00 84.75 90 ARG A O 1
ATOM 697 N N . GLN A 1 91 ? 2.071 -7.632 5.616 1.00 84.38 91 GLN A N 1
ATOM 698 C CA . GLN A 1 91 ? 2.325 -7.822 7.053 1.00 84.38 91 GLN A CA 1
ATOM 699 C C . GLN A 1 91 ? 1.092 -7.656 7.950 1.00 84.38 91 GLN A C 1
ATOM 701 O O . GLN A 1 91 ? 1.073 -8.157 9.065 1.00 84.38 91 GLN A O 1
ATOM 706 N N . VAL A 1 92 ? 0.076 -6.921 7.493 1.00 86.19 92 VAL A N 1
ATOM 707 C CA . VAL A 1 92 ? -1.189 -6.766 8.227 1.00 86.19 92 VAL A CA 1
ATOM 708 C C . VAL A 1 92 ? -2.125 -7.963 8.009 1.00 86.19 92 VAL A C 1
ATOM 710 O O . VAL A 1 92 ? -2.928 -8.256 8.888 1.00 86.19 92 VAL A O 1
ATOM 713 N N . PHE A 1 93 ? -2.057 -8.621 6.845 1.00 78.94 93 PHE A N 1
ATOM 714 C CA . PHE A 1 93 ? -3.013 -9.659 6.428 1.00 78.94 93 PHE A CA 1
ATOM 715 C C . PHE A 1 93 ? -2.451 -11.091 6.386 1.00 78.94 93 PHE A C 1
ATOM 717 O O . PHE A 1 93 ? -3.253 -12.019 6.279 1.00 78.94 93 PHE A O 1
ATOM 724 N N . ASN A 1 94 ? -1.126 -11.266 6.392 1.00 64.62 94 ASN A N 1
ATOM 725 C CA . ASN A 1 94 ? -0.449 -12.569 6.420 1.00 64.62 94 ASN A CA 1
ATOM 726 C C . ASN A 1 94 ? -0.588 -13.264 7.779 1.00 64.62 94 ASN A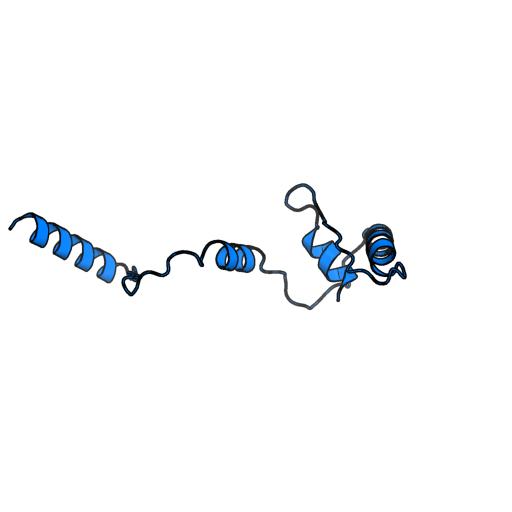 C 1
ATOM 728 O O . ASN A 1 94 ? -0.571 -12.560 8.814 1.00 64.62 94 ASN A O 1
#

Organism: Noccaea caerulescens (NCBI:txid107243)

pLDDT: mean 75.73, std 14.9, range [45.03, 95.0]

InterPro domains:
  IPR002182 NB-ARC [PF00931] (55-94)
  IPR027417 P-loop containing nucleoside triphosphate hydrolase [G3DSA:3.40.50.300] (32-94)
  IPR027417 P-loop containing nucleoside triphosphate hydrolase [SSF52540] (33-94)

Solvent-accessible surface area (backbone atoms only — not comparable to full-atom values): 6473 Å² total; per-residue (Å²): 113,74,65,60,57,54,53,53,52,50,54,54,52,38,52,76,72,68,52,80,77,91,81,76,74,98,70,92,85,80,58,69,67,59,53,53,51,59,73,55,67,69,77,72,93,81,70,73,88,78,71,75,95,48,68,68,61,40,53,54,56,50,54,70,67,65,58,94,56,104,60,92,76,85,86,86,83,84,79,70,86,89,75,44,60,69,56,51,53,46,71,66,73,107

Nearest PDB structures (foldseek):
  6h4i-assembly1_C-2  TM=2.548E-01  e=8.966E+00  Homo sapiens

Radius of gyration: 23.43 Å; Cα contacts (8 Å, |Δi|>4): 21; chains: 1; bounding box: 35×24×72 Å

Mean predicted aligned error: 16.67 Å